Protein AF-A0A9N9NUE3-F1 (afdb_monomer_lite)

InterPro domains:
  IPR000719 Protein kinase domain [PS50011] (34-84)
  IPR011009 Protein kinase-like domain superfamily [SSF56112] (21-80)

pLDDT: mean 77.44, std 17.17, range [25.12, 97.0]

Radius of gyration: 14.74 Å; chains: 1; bounding box: 40×28×30 Å

Structure (mmCIF, N/CA/C/O backbone):
data_AF-A0A9N9NUE3-F1
#
_entry.id   AF-A0A9N9NUE3-F1
#
loop_
_atom_site.group_PDB
_atom_site.id
_atom_site.type_symbol
_atom_site.label_atom_id
_atom_site.label_alt_id
_atom_site.label_comp_id
_atom_site.label_asym_id
_atom_site.label_entity_id
_atom_site.label_seq_id
_atom_site.pdbx_PDB_ins_code
_atom_site.Cartn_x
_atom_site.Cartn_y
_atom_site.Cartn_z
_atom_site.occupancy
_atom_site.B_iso_or_equiv
_atom_site.auth_seq_id
_atom_site.auth_comp_id
_atom_site.auth_asym_id
_atom_site.auth_atom_id
_atom_site.pdbx_PDB_model_num
ATOM 1 N N . MET A 1 1 ? 20.651 -1.600 -14.248 1.00 34.62 1 MET A N 1
ATOM 2 C CA . MET A 1 1 ? 20.087 -2.881 -14.723 1.00 34.62 1 MET A CA 1
ATOM 3 C C . MET A 1 1 ? 20.239 -3.916 -13.622 1.00 34.62 1 MET A C 1
ATOM 5 O O . MET A 1 1 ? 21.331 -4.425 -13.428 1.00 34.62 1 MET A O 1
ATOM 9 N N . ALA A 1 2 ? 19.172 -4.190 -12.880 1.00 25.12 2 ALA A N 1
ATOM 10 C CA . ALA A 1 2 ? 19.076 -5.368 -12.026 1.00 25.12 2 ALA A CA 1
ATOM 11 C C . ALA A 1 2 ? 17.615 -5.819 -12.081 1.00 25.12 2 ALA A C 1
ATOM 13 O O . ALA A 1 2 ? 16.756 -5.249 -11.420 1.00 25.12 2 ALA A O 1
ATOM 14 N N . LYS A 1 3 ? 17.329 -6.778 -12.966 1.00 43.75 3 LYS A N 1
ATOM 15 C CA . LYS A 1 3 ? 16.083 -7.544 -12.941 1.00 43.75 3 LYS A CA 1
ATOM 16 C C . LYS A 1 3 ? 16.303 -8.645 -11.910 1.00 43.75 3 LYS A C 1
ATOM 18 O O . LYS A 1 3 ? 17.015 -9.603 -12.199 1.00 43.75 3 LYS A O 1
ATOM 23 N N . THR A 1 4 ? 15.781 -8.490 -10.700 1.00 42.81 4 THR A N 1
ATOM 24 C CA . THR A 1 4 ? 15.792 -9.569 -9.708 1.00 42.81 4 THR A CA 1
ATOM 25 C C . THR A 1 4 ? 14.655 -10.532 -10.021 1.00 42.81 4 THR A C 1
ATOM 27 O O . THR A 1 4 ? 13.484 -10.290 -9.746 1.00 42.81 4 THR A O 1
ATOM 30 N N . SER A 1 5 ? 15.024 -11.642 -10.656 1.00 47.41 5 SER A N 1
ATOM 31 C CA . SER A 1 5 ? 14.208 -12.838 -10.782 1.00 47.41 5 SER A CA 1
ATOM 32 C C . SER A 1 5 ? 14.169 -13.556 -9.435 1.00 47.41 5 SER A C 1
ATOM 34 O O . SER A 1 5 ? 15.064 -14.339 -9.143 1.00 47.41 5 SER A O 1
ATOM 36 N N . HIS A 1 6 ? 13.152 -13.316 -8.619 1.00 40.19 6 HIS A N 1
ATOM 37 C CA . HIS A 1 6 ? 12.598 -14.383 -7.792 1.00 40.19 6 HIS A CA 1
ATOM 38 C C . HIS A 1 6 ? 11.135 -14.070 -7.479 1.00 40.19 6 HIS A C 1
ATOM 40 O O . HIS A 1 6 ? 10.819 -13.073 -6.846 1.00 40.19 6 HIS A O 1
ATOM 46 N N . GLU A 1 7 ? 10.274 -14.938 -8.018 1.00 43.06 7 GLU A N 1
ATOM 47 C CA . GLU A 1 7 ? 8.851 -15.103 -7.705 1.00 43.06 7 GLU A CA 1
ATOM 48 C C . GLU A 1 7 ? 7.953 -13.879 -7.910 1.00 43.06 7 GLU A C 1
ATOM 50 O O . GLU A 1 7 ? 7.473 -13.252 -6.976 1.00 43.06 7 GLU A O 1
ATOM 55 N N . ASN A 1 8 ? 7.638 -13.603 -9.178 1.00 49.25 8 ASN A N 1
ATOM 56 C CA . ASN A 1 8 ? 6.569 -12.676 -9.546 1.00 49.25 8 ASN A CA 1
ATOM 57 C C . ASN A 1 8 ? 5.524 -13.331 -10.465 1.00 49.25 8 ASN A C 1
ATOM 59 O O . ASN A 1 8 ? 5.026 -12.717 -11.408 1.00 49.25 8 ASN A O 1
ATOM 63 N N . SER A 1 9 ? 5.239 -14.621 -10.248 1.00 50.53 9 SER A N 1
ATOM 64 C CA . SER A 1 9 ? 4.430 -15.435 -11.169 1.00 50.53 9 SER A CA 1
ATOM 65 C C . SER A 1 9 ? 2.937 -15.083 -11.202 1.00 50.53 9 SER A C 1
ATOM 67 O O . SER A 1 9 ? 2.218 -15.671 -12.001 1.00 50.53 9 SER A O 1
ATOM 69 N N . ASN A 1 10 ? 2.475 -14.118 -10.397 1.00 56.44 10 ASN A N 1
ATOM 70 C CA . ASN A 1 10 ? 1.063 -13.727 -10.298 1.00 56.44 10 ASN A CA 1
ATOM 71 C C . ASN A 1 10 ? 0.788 -12.235 -10.552 1.00 56.44 10 ASN A C 1
ATOM 73 O O . ASN A 1 10 ? -0.327 -11.782 -10.298 1.00 56.44 10 ASN A O 1
ATOM 77 N N . ILE A 1 11 ? 1.759 -11.449 -11.036 1.00 65.75 11 ILE A N 1
ATOM 78 C CA . ILE A 1 11 ? 1.445 -10.074 -11.453 1.00 65.75 11 ILE A CA 1
ATOM 79 C C . ILE A 1 11 ? 0.744 -10.097 -12.808 1.00 65.75 11 ILE A C 1
ATOM 81 O O . ILE A 1 11 ? 1.270 -10.648 -13.778 1.00 65.75 11 ILE A O 1
ATOM 85 N N . ASP A 1 12 ? -0.429 -9.468 -12.832 1.00 74.00 12 ASP A N 1
ATOM 86 C CA . ASP A 1 12 ? -1.250 -9.226 -14.013 1.00 74.00 12 ASP A CA 1
ATOM 87 C C . ASP A 1 12 ? -0.434 -8.576 -15.147 1.00 74.00 12 ASP A C 1
ATOM 89 O O . ASP A 1 12 ? 0.400 -7.693 -14.916 1.00 74.00 12 ASP A O 1
ATOM 93 N N . ASP A 1 13 ? -0.650 -9.013 -16.385 1.00 76.38 13 ASP A N 1
ATOM 94 C CA . ASP A 1 13 ? 0.122 -8.537 -17.534 1.00 76.38 13 ASP A CA 1
ATOM 95 C C . ASP A 1 13 ? -0.073 -7.037 -17.811 1.00 76.38 13 ASP A C 1
ATOM 97 O O . ASP A 1 13 ? 0.834 -6.391 -18.344 1.00 76.38 13 ASP A O 1
ATOM 101 N N . ASP A 1 14 ? -1.198 -6.445 -17.404 1.00 74.75 14 ASP A N 1
ATOM 102 C CA . ASP A 1 14 ? -1.411 -5.002 -17.501 1.00 74.75 14 ASP A CA 1
ATOM 103 C C . ASP A 1 14 ? -0.638 -4.223 -16.430 1.00 74.75 14 ASP A C 1
ATOM 105 O O . ASP A 1 14 ? -0.161 -3.119 -16.701 1.00 74.75 14 ASP A O 1
ATOM 109 N N . LEU A 1 15 ? -0.416 -4.811 -15.249 1.00 75.00 15 LEU A N 1
ATOM 110 C CA . LEU A 1 15 ? 0.461 -4.229 -14.228 1.00 75.00 15 LEU A CA 1
ATOM 111 C C . LEU A 1 15 ? 1.926 -4.252 -14.674 1.00 75.00 15 LEU A C 1
ATOM 113 O O . LEU A 1 15 ? 2.636 -3.266 -14.477 1.00 75.00 15 LEU A O 1
ATOM 117 N N . LYS A 1 16 ? 2.376 -5.330 -15.333 1.00 76.50 16 LYS A N 1
ATOM 118 C CA . LYS A 1 16 ? 3.749 -5.413 -15.868 1.00 76.50 16 LYS A CA 1
ATOM 119 C C . LYS A 1 16 ? 4.046 -4.287 -16.854 1.00 76.50 16 LYS A C 1
ATOM 121 O O . LYS A 1 16 ? 5.082 -3.645 -16.733 1.00 76.50 16 LYS A O 1
ATOM 126 N N . LYS A 1 17 ? 3.117 -3.994 -17.773 1.00 78.62 17 LYS A N 1
ATOM 127 C CA . LYS A 1 17 ? 3.281 -2.911 -18.763 1.00 78.62 17 LYS A CA 1
ATOM 128 C C . LYS A 1 17 ? 3.507 -1.545 -18.121 1.00 78.62 17 LYS A C 1
ATOM 130 O O . LYS A 1 17 ? 4.165 -0.708 -18.719 1.00 78.62 17 LYS A O 1
ATOM 135 N N . ILE A 1 18 ? 2.935 -1.311 -16.943 1.00 77.69 18 ILE A N 1
ATOM 136 C CA . ILE A 1 18 ? 3.017 -0.024 -16.243 1.00 77.69 18 ILE A CA 1
ATOM 137 C C . ILE A 1 18 ? 4.281 0.057 -15.390 1.00 77.69 18 ILE A C 1
ATOM 139 O O . ILE A 1 18 ? 4.891 1.119 -15.311 1.00 77.69 18 ILE A O 1
ATOM 143 N N . LEU A 1 19 ? 4.703 -1.062 -14.797 1.00 79.94 19 LEU A N 1
ATOM 144 C CA . LEU A 1 19 ? 5.996 -1.162 -14.117 1.00 79.94 19 LEU A CA 1
ATOM 145 C C . LEU A 1 19 ? 7.169 -0.979 -15.094 1.00 79.94 19 LEU A C 1
ATOM 147 O O . LEU A 1 19 ? 8.162 -0.351 -14.740 1.00 79.94 19 LEU A O 1
ATOM 151 N N . ASP A 1 20 ? 7.030 -1.482 -16.323 1.00 80.75 20 ASP A N 1
ATOM 152 C CA . ASP A 1 20 ? 8.027 -1.338 -17.391 1.00 80.75 20 ASP A CA 1
ATOM 153 C C . ASP A 1 20 ? 7.915 0.001 -18.157 1.00 80.75 20 ASP A C 1
ATOM 155 O O . ASP A 1 20 ? 8.740 0.280 -19.030 1.00 80.75 20 ASP A O 1
ATOM 159 N N . ASP A 1 21 ? 6.921 0.848 -17.858 1.00 82.19 21 ASP A N 1
ATOM 160 C CA . ASP A 1 21 ? 6.753 2.146 -18.519 1.00 82.19 21 ASP A CA 1
ATOM 161 C C . ASP A 1 21 ? 7.777 3.157 -17.976 1.00 82.19 21 ASP A C 1
ATOM 163 O O . ASP A 1 21 ? 7.682 3.647 -16.844 1.00 82.19 21 ASP A O 1
ATOM 167 N N . GLU A 1 22 ? 8.756 3.507 -18.817 1.00 79.62 22 GLU A N 1
ATOM 168 C CA . GLU A 1 22 ? 9.835 4.449 -18.489 1.00 79.62 22 GLU A CA 1
ATOM 169 C C . GLU A 1 22 ? 9.327 5.830 -18.048 1.00 79.62 22 GLU A C 1
ATOM 171 O O . GLU A 1 22 ? 10.057 6.567 -17.379 1.00 79.62 22 GLU A O 1
ATOM 176 N N . ARG A 1 23 ? 8.075 6.185 -18.375 1.00 80.00 23 ARG A N 1
ATOM 177 C CA . ARG A 1 23 ? 7.458 7.446 -17.940 1.00 80.00 23 ARG A CA 1
ATOM 178 C C . ARG A 1 23 ? 7.234 7.505 -16.433 1.00 80.00 23 ARG A C 1
ATOM 180 O O . ARG A 1 23 ? 7.240 8.604 -15.887 1.00 80.00 23 ARG A O 1
ATOM 187 N N . TYR A 1 24 ? 7.025 6.364 -15.774 1.00 76.06 24 TYR A N 1
ATOM 188 C CA . TYR A 1 24 ? 6.601 6.323 -14.372 1.00 76.06 24 TYR A CA 1
ATOM 189 C C . TYR A 1 24 ? 7.666 5.792 -13.406 1.00 76.06 24 TYR A C 1
ATOM 191 O O . TYR A 1 24 ? 7.543 6.037 -12.210 1.00 76.06 24 TYR A O 1
ATOM 199 N N . GLN A 1 25 ? 8.708 5.103 -13.899 1.00 80.25 25 GLN A N 1
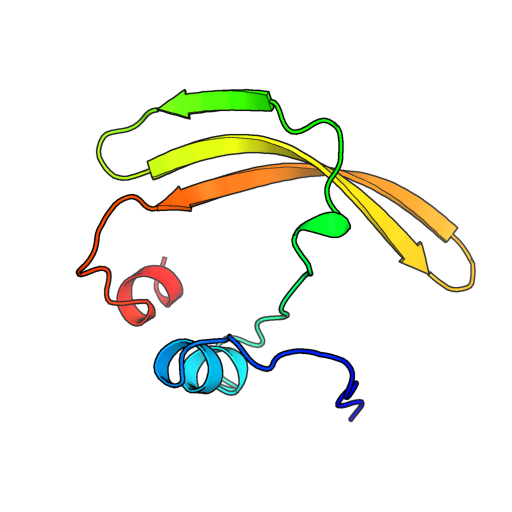ATOM 200 C CA . GLN A 1 25 ? 9.833 4.576 -13.096 1.00 80.25 25 GLN A CA 1
ATOM 201 C C . GLN A 1 25 ? 9.385 3.911 -11.779 1.00 80.25 25 GLN A C 1
ATOM 203 O O . GLN A 1 25 ? 9.975 4.113 -10.715 1.00 80.25 25 GLN A O 1
ATOM 208 N N . LEU A 1 26 ? 8.300 3.136 -11.839 1.00 81.62 26 LEU A N 1
ATOM 209 C CA . LEU A 1 26 ? 7.693 2.537 -10.656 1.00 81.62 26 LEU A CA 1
ATOM 210 C C . LEU A 1 26 ? 8.489 1.314 -10.206 1.00 81.62 26 LEU A C 1
ATOM 212 O O . LEU A 1 26 ? 8.957 0.516 -11.014 1.00 81.62 26 LEU A O 1
ATOM 216 N N . SER A 1 27 ? 8.606 1.143 -8.892 1.00 83.06 27 SER A N 1
ATOM 217 C CA . SER A 1 27 ? 9.202 -0.046 -8.284 1.00 83.06 27 SER A CA 1
ATOM 218 C C . SER A 1 27 ? 8.132 -0.853 -7.564 1.00 83.06 27 SER A C 1
ATOM 220 O O . SER A 1 27 ? 7.337 -0.303 -6.801 1.00 83.06 27 SER A O 1
ATOM 222 N N . TRP A 1 28 ? 8.120 -2.163 -7.798 1.00 84.69 28 TRP A N 1
ATOM 223 C CA . TRP A 1 28 ? 7.276 -3.083 -7.046 1.00 84.69 28 TRP A CA 1
ATOM 224 C C . TRP A 1 28 ? 7.933 -3.423 -5.706 1.00 84.69 28 TRP A C 1
ATOM 226 O O . TRP A 1 28 ? 9.093 -3.833 -5.679 1.00 84.69 28 TRP A O 1
ATOM 236 N N . ILE A 1 29 ? 7.181 -3.280 -4.614 1.00 86.81 29 ILE A N 1
ATOM 237 C CA . ILE A 1 29 ? 7.610 -3.657 -3.264 1.00 86.81 29 ILE A CA 1
ATOM 238 C C . ILE A 1 29 ? 6.743 -4.839 -2.811 1.00 86.81 29 ILE A C 1
ATOM 240 O O . ILE A 1 29 ? 5.514 -4.707 -2.779 1.00 86.81 29 ILE A O 1
ATOM 244 N N . PRO A 1 30 ? 7.340 -5.991 -2.464 1.00 87.44 30 PRO A N 1
ATOM 245 C CA . PRO A 1 30 ? 6.607 -7.131 -1.931 1.00 87.44 30 PRO A CA 1
ATOM 246 C C . PRO A 1 30 ? 5.798 -6.776 -0.674 1.00 87.44 30 PRO A C 1
ATOM 248 O O . PRO A 1 30 ? 6.284 -6.114 0.240 1.00 87.44 30 PRO A O 1
ATOM 251 N N . TYR A 1 31 ? 4.554 -7.257 -0.595 1.00 87.56 31 TYR A N 1
ATOM 252 C CA . TYR A 1 31 ? 3.656 -6.938 0.524 1.00 87.56 31 TYR A CA 1
ATOM 253 C C . TYR A 1 31 ? 4.186 -7.410 1.893 1.00 87.56 31 TYR A C 1
ATOM 255 O O . TYR A 1 31 ? 3.886 -6.809 2.921 1.00 87.56 31 TYR A O 1
ATOM 263 N N . ASN A 1 32 ? 4.997 -8.469 1.917 1.00 89.25 32 ASN A N 1
ATOM 264 C CA . ASN A 1 32 ? 5.610 -9.003 3.135 1.00 89.25 32 ASN A CA 1
ATOM 265 C C . ASN A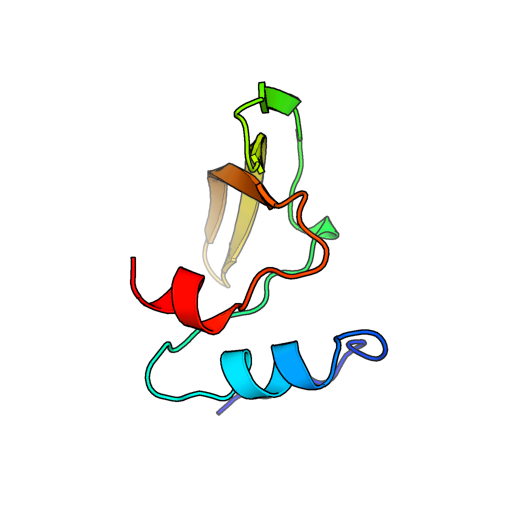 1 32 ? 6.748 -8.131 3.701 1.00 89.25 32 ASN A C 1
ATOM 267 O O . ASN A 1 32 ? 7.218 -8.419 4.797 1.00 89.25 32 ASN A O 1
ATOM 271 N N . GLU A 1 33 ? 7.184 -7.077 3.002 1.00 90.88 33 GLU A N 1
ATOM 272 C CA . GLU A 1 33 ? 8.129 -6.089 3.548 1.00 90.88 33 GLU A CA 1
ATOM 273 C C . GLU A 1 33 ? 7.459 -5.051 4.464 1.00 90.88 33 GLU A C 1
ATOM 275 O O . GLU A 1 33 ? 8.144 -4.252 5.117 1.00 90.88 33 GLU A O 1
ATOM 280 N N . PHE A 1 34 ? 6.124 -5.044 4.512 1.00 93.31 34 PHE A N 1
ATOM 281 C CA . PHE A 1 34 ? 5.345 -4.151 5.358 1.00 93.31 34 PHE A CA 1
ATOM 282 C C . PHE A 1 34 ? 4.913 -4.855 6.648 1.00 93.31 34 PHE A C 1
ATOM 284 O O . PHE A 1 34 ? 4.385 -5.965 6.638 1.00 93.31 34 PHE A O 1
ATOM 291 N N . GLU A 1 35 ? 5.083 -4.165 7.769 1.00 94.44 35 GLU A N 1
ATOM 292 C CA . GLU A 1 35 ? 4.703 -4.613 9.106 1.00 94.44 35 GLU A CA 1
ATOM 2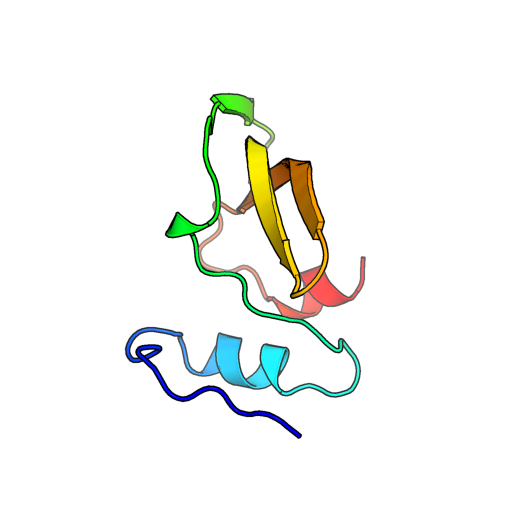93 C C . GLU A 1 35 ? 3.754 -3.612 9.767 1.00 94.44 35 GLU A C 1
ATOM 295 O O . GLU A 1 35 ? 3.596 -2.480 9.302 1.00 94.44 35 GLU A O 1
ATOM 300 N N . ASN A 1 36 ? 3.131 -4.024 10.877 1.00 95.38 36 ASN A N 1
ATOM 301 C CA . ASN A 1 36 ? 2.256 -3.173 11.693 1.00 95.38 36 ASN A CA 1
ATOM 302 C C . ASN A 1 36 ? 1.198 -2.448 10.845 1.00 95.38 36 ASN A C 1
ATOM 304 O O . ASN A 1 36 ? 1.047 -1.228 10.902 1.00 95.38 36 ASN A O 1
ATOM 308 N N . ILE A 1 37 ? 0.518 -3.225 9.996 1.00 96.00 37 ILE A N 1
ATOM 309 C CA . ILE A 1 37 ? -0.480 -2.724 9.055 1.00 96.00 37 ILE A CA 1
ATOM 310 C C . ILE A 1 37 ? -1.796 -2.516 9.801 1.00 96.00 37 ILE A C 1
ATOM 312 O O . ILE A 1 37 ? -2.448 -3.470 10.223 1.00 96.00 37 ILE A O 1
ATOM 316 N N . GLU A 1 38 ? -2.207 -1.262 9.924 1.00 96.06 38 GLU A N 1
ATOM 317 C CA . GLU A 1 38 ? -3.396 -0.850 10.665 1.00 96.06 38 GLU A CA 1
ATOM 318 C C . GLU A 1 38 ? -4.330 -0.047 9.760 1.00 96.06 38 GLU A C 1
ATOM 320 O O . GLU A 1 38 ? -3.889 0.785 8.963 1.00 96.06 38 GLU A O 1
ATOM 325 N N . SER A 1 39 ? -5.643 -0.268 9.864 1.00 93.94 39 SER A N 1
ATOM 326 C CA . SER A 1 39 ? -6.610 0.530 9.107 1.00 93.94 39 SER A CA 1
ATOM 327 C C . SER A 1 39 ? -6.590 1.973 9.598 1.00 93.94 39 SER A C 1
ATOM 329 O O . SER A 1 39 ? -6.852 2.228 10.772 1.00 93.94 39 SER A O 1
ATOM 331 N N . PHE A 1 40 ? -6.335 2.915 8.697 1.00 93.06 40 PHE A N 1
ATOM 332 C CA . PHE A 1 40 ? -6.335 4.336 9.027 1.00 93.06 40 PHE A CA 1
ATOM 333 C C . PHE A 1 40 ? -7.677 4.991 8.695 1.00 93.06 40 PHE A C 1
ATOM 335 O O . PHE A 1 40 ? -8.207 5.776 9.474 1.00 93.06 40 PHE A O 1
ATOM 342 N N . GLY A 1 41 ? -8.257 4.654 7.542 1.00 92.38 41 GLY A N 1
ATOM 343 C CA . GLY A 1 41 ? -9.525 5.238 7.124 1.00 92.38 41 GLY A CA 1
ATOM 344 C C . GLY A 1 41 ? -10.057 4.663 5.821 1.00 92.38 41 GLY A C 1
ATOM 345 O O . GLY A 1 41 ? -9.339 4.039 5.043 1.00 92.38 41 GLY A O 1
ATOM 346 N N . LYS A 1 42 ? -11.347 4.876 5.568 1.00 91.88 42 LYS A N 1
ATOM 347 C CA . LYS A 1 42 ? -12.057 4.381 4.385 1.00 91.88 42 LYS A CA 1
ATOM 348 C C . LYS A 1 42 ? -12.728 5.554 3.679 1.00 91.88 42 LYS A C 1
ATOM 350 O O . LYS A 1 42 ? -13.639 6.161 4.224 1.00 91.88 42 LYS A O 1
ATOM 355 N N . GLY A 1 43 ? -12.280 5.848 2.460 1.00 85.31 43 GLY A N 1
ATOM 356 C CA . GLY A 1 43 ? -12.962 6.759 1.539 1.00 85.31 43 GLY A CA 1
ATOM 357 C C . GLY A 1 43 ? -13.900 6.016 0.585 1.00 85.31 43 GLY A C 1
ATOM 358 O O . GLY A 1 43 ? -14.019 4.786 0.654 1.00 85.31 43 GLY A O 1
ATOM 359 N N . GLY A 1 44 ? -14.525 6.751 -0.341 1.00 83.31 44 GLY A N 1
ATOM 360 C CA . GLY A 1 44 ? -15.408 6.184 -1.371 1.00 83.31 44 GLY A CA 1
ATOM 361 C C . GLY A 1 44 ? -14.710 5.129 -2.236 1.00 83.31 44 GLY A C 1
ATOM 362 O O . GLY A 1 44 ? -15.189 4.004 -2.333 1.00 83.31 44 GLY A O 1
ATOM 363 N N . PHE A 1 45 ? -13.514 5.445 -2.740 1.00 82.19 45 PHE A N 1
ATOM 364 C CA . PHE A 1 45 ? -12.810 4.632 -3.747 1.00 82.19 45 PHE A CA 1
ATOM 365 C C . PHE A 1 45 ? -11.656 3.779 -3.195 1.00 82.19 45 PHE A C 1
ATOM 367 O O . PHE A 1 45 ? -11.212 2.827 -3.835 1.00 82.19 45 PHE A O 1
ATOM 374 N N . ALA A 1 46 ? -11.155 4.096 -1.997 1.00 87.69 46 ALA A N 1
ATOM 375 C CA . ALA A 1 46 ? -9.994 3.417 -1.425 1.00 87.69 46 ALA A CA 1
ATOM 376 C C . ALA A 1 46 ? -10.041 3.335 0.102 1.00 87.69 46 ALA A C 1
ATOM 378 O O . ALA A 1 46 ? -10.626 4.188 0.779 1.00 87.69 46 ALA A O 1
ATOM 379 N N . THR A 1 47 ? -9.422 2.291 0.647 1.00 91.94 47 THR A N 1
ATOM 380 C CA . THR A 1 47 ? -9.094 2.169 2.072 1.00 91.94 47 THR A CA 1
ATOM 381 C C . THR A 1 47 ? -7.626 2.522 2.263 1.00 91.94 47 THR A C 1
ATOM 383 O O . THR A 1 47 ? -6.774 2.024 1.535 1.00 91.94 47 THR A O 1
ATOM 386 N N . ILE A 1 48 ? -7.332 3.375 3.236 1.00 93.75 48 ILE A N 1
ATOM 387 C CA . ILE A 1 48 ? -5.973 3.725 3.631 1.00 93.75 48 ILE A CA 1
ATOM 388 C C . ILE A 1 48 ? -5.596 2.902 4.854 1.00 93.75 48 ILE A C 1
ATOM 390 O O . ILE A 1 48 ? -6.340 2.853 5.837 1.00 93.75 48 ILE A O 1
ATOM 394 N N . TYR A 1 49 ? -4.420 2.298 4.794 1.00 96.25 49 TYR A N 1
ATOM 395 C CA . TYR A 1 49 ? -3.765 1.652 5.915 1.00 96.25 49 TYR A CA 1
ATOM 396 C C . TYR A 1 49 ? -2.492 2.414 6.245 1.00 96.25 49 TYR A C 1
ATOM 398 O O . TYR A 1 49 ? -1.803 2.904 5.352 1.00 96.25 49 TYR A O 1
ATOM 406 N N . LYS A 1 50 ? -2.169 2.507 7.527 1.00 96.62 50 LYS A N 1
ATOM 407 C CA . LYS A 1 50 ? -0.837 2.889 7.977 1.00 96.62 50 LYS A CA 1
ATOM 408 C C . LYS A 1 50 ? -0.011 1.613 8.088 1.00 96.62 50 LYS A C 1
ATOM 410 O O . LYS A 1 50 ? -0.523 0.607 8.564 1.00 96.62 50 LYS A O 1
ATOM 415 N N . ALA A 1 51 ? 1.236 1.652 7.646 1.00 97.00 51 ALA A N 1
ATOM 416 C CA . ALA A 1 51 ? 2.155 0.531 7.776 1.00 97.00 51 ALA A CA 1
ATOM 417 C C . ALA A 1 51 ? 3.568 1.026 8.078 1.00 97.00 51 ALA A C 1
ATOM 419 O O . ALA A 1 51 ? 3.894 2.201 7.890 1.00 97.00 51 ALA A O 1
ATOM 420 N N . GLN A 1 52 ? 4.412 0.114 8.531 1.00 96.31 52 GLN A N 1
ATOM 421 C CA . GLN A 1 52 ? 5.846 0.308 8.643 1.00 96.31 52 GLN A CA 1
ATOM 422 C C . GLN A 1 52 ? 6.538 -0.471 7.529 1.00 96.31 52 GLN A C 1
ATOM 424 O O . GLN A 1 52 ? 6.331 -1.670 7.403 1.00 96.31 52 GLN A O 1
ATOM 429 N N . TRP A 1 53 ? 7.359 0.197 6.726 1.00 94.31 53 TRP A N 1
ATOM 430 C CA . TRP A 1 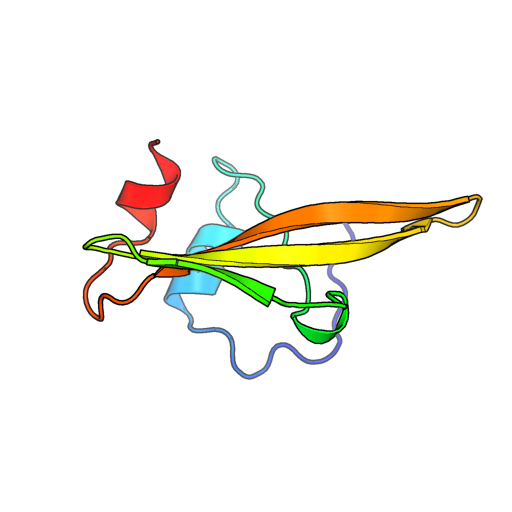53 ? 8.186 -0.450 5.711 1.00 94.31 53 TRP A CA 1
ATOM 431 C C . TRP A 1 53 ? 9.629 -0.524 6.202 1.00 94.31 53 TRP A C 1
ATOM 433 O O . TRP A 1 53 ? 10.222 0.499 6.565 1.00 94.31 53 TRP A O 1
ATOM 443 N N . LYS A 1 54 ? 10.185 -1.737 6.239 1.00 88.06 54 LYS A N 1
ATOM 444 C CA . LYS A 1 54 ? 11.576 -1.977 6.631 1.00 88.06 54 LYS A CA 1
ATOM 445 C C . LYS A 1 54 ? 12.484 -1.864 5.416 1.00 88.06 54 LYS A C 1
ATOM 447 O O . LYS A 1 54 ? 12.716 -2.836 4.706 1.00 88.06 54 LYS A O 1
ATOM 452 N N . MET A 1 55 ? 13.047 -0.681 5.214 1.00 85.94 55 MET A N 1
ATOM 453 C CA . MET A 1 55 ? 14.055 -0.481 4.187 1.00 85.94 55 MET A CA 1
ATOM 454 C C . MET A 1 55 ? 15.410 -0.969 4.700 1.00 85.94 55 MET A C 1
ATOM 456 O O . MET A 1 55 ? 15.974 -0.414 5.648 1.00 85.94 55 MET A O 1
ATOM 460 N N . GLN A 1 56 ? 15.944 -1.998 4.051 1.00 82.31 56 GLN A N 1
ATOM 461 C CA . GLN A 1 56 ? 17.286 -2.503 4.316 1.00 82.31 56 GLN A CA 1
ATOM 462 C C . GLN A 1 56 ? 18.215 -2.126 3.165 1.00 82.31 56 GLN A C 1
ATOM 464 O O . GLN A 1 56 ? 17.969 -2.434 2.003 1.00 82.31 56 GLN A O 1
ATOM 469 N N . THR A 1 57 ? 19.305 -1.453 3.504 1.00 79.75 57 THR A N 1
ATOM 470 C CA . THR A 1 57 ? 20.437 -1.193 2.614 1.00 79.75 57 THR A CA 1
ATOM 471 C C . THR A 1 57 ? 21.680 -1.837 3.217 1.00 79.75 57 THR A C 1
ATOM 473 O O . THR A 1 57 ? 21.679 -2.213 4.387 1.00 79.75 57 THR A O 1
ATOM 476 N N . ILE A 1 58 ? 22.768 -1.919 2.448 1.00 81.19 58 ILE A N 1
ATOM 477 C CA . ILE A 1 58 ? 24.031 -2.526 2.909 1.00 81.19 58 ILE A CA 1
ATOM 478 C C . ILE A 1 58 ? 24.535 -1.885 4.218 1.00 81.19 58 ILE A C 1
ATOM 480 O O . ILE A 1 58 ? 25.120 -2.571 5.048 1.00 81.19 58 ILE A O 1
ATOM 484 N N . ASN A 1 59 ? 24.275 -0.589 4.423 1.00 85.69 59 ASN A N 1
ATOM 485 C CA . ASN A 1 59 ? 24.832 0.177 5.542 1.00 85.69 59 ASN A CA 1
ATOM 486 C C . ASN A 1 59 ? 23.794 0.585 6.598 1.00 85.69 59 ASN A C 1
ATOM 488 O O . ASN A 1 59 ? 24.173 0.994 7.694 1.00 85.69 59 ASN A O 1
ATOM 492 N N . TYR A 1 60 ? 22.498 0.505 6.282 1.00 80.75 60 TYR A N 1
ATOM 493 C CA . TYR A 1 60 ? 21.436 1.026 7.140 1.00 80.75 60 TYR A CA 1
ATOM 494 C C . TYR A 1 60 ? 20.192 0.151 7.075 1.00 80.75 60 TYR A C 1
ATOM 496 O O . TYR A 1 60 ? 19.709 -0.179 5.992 1.00 80.75 60 TYR A O 1
ATOM 504 N N . SER A 1 61 ? 19.631 -0.130 8.247 1.00 85.06 61 SER A N 1
ATOM 505 C CA . SER A 1 61 ? 18.254 -0.583 8.404 1.00 85.06 61 SER A CA 1
ATOM 506 C C . SER A 1 61 ? 17.440 0.595 8.921 1.00 85.06 61 SER A C 1
ATOM 508 O O . SER A 1 61 ? 17.719 1.110 10.004 1.00 85.06 61 SER A O 1
ATOM 510 N N . SER A 1 62 ? 16.445 1.024 8.152 1.00 87.88 62 SER A N 1
ATOM 511 C CA . SER A 1 62 ? 15.510 2.070 8.555 1.00 87.88 62 SER A CA 1
ATOM 512 C C . SER A 1 62 ? 14.086 1.548 8.459 1.00 87.88 62 SER A C 1
ATOM 514 O O . SER A 1 62 ? 13.730 0.832 7.528 1.00 87.88 62 SER A O 1
ATOM 516 N N . THR A 1 63 ? 13.262 1.902 9.438 1.00 91.06 63 THR A N 1
ATOM 517 C CA . THR A 1 63 ? 11.824 1.643 9.388 1.00 91.06 63 THR A CA 1
ATOM 518 C C . THR A 1 63 ? 11.124 2.964 9.146 1.00 91.06 63 THR A C 1
ATOM 520 O O . THR A 1 63 ? 11.236 3.879 9.961 1.00 91.06 63 THR A O 1
ATOM 523 N N . ILE A 1 64 ? 10.398 3.066 8.036 1.00 93.62 64 ILE A N 1
ATOM 524 C CA . ILE A 1 64 ? 9.638 4.269 7.702 1.00 93.62 64 ILE A CA 1
ATOM 525 C C . ILE A 1 64 ? 8.142 4.001 7.822 1.00 93.62 64 ILE A C 1
ATOM 527 O O . ILE A 1 64 ? 7.659 2.924 7.481 1.00 93.62 64 ILE A O 1
ATOM 531 N N . SER A 1 65 ? 7.395 4.981 8.332 1.00 94.69 65 SER A N 1
ATOM 532 C CA . SER A 1 65 ? 5.932 4.918 8.327 1.00 94.69 65 SER A CA 1
ATOM 533 C C . SER A 1 65 ? 5.414 5.326 6.952 1.00 94.69 65 SER A C 1
ATOM 535 O O . SER A 1 65 ? 5.759 6.397 6.459 1.00 94.69 65 SER A O 1
ATOM 537 N N . VAL A 1 66 ? 4.571 4.490 6.358 1.00 94.81 66 VAL A N 1
ATOM 538 C CA . VAL A 1 66 ? 3.982 4.693 5.031 1.00 94.81 66 VAL A CA 1
ATOM 539 C C . VAL A 1 66 ? 2.462 4.583 5.092 1.00 94.81 66 VAL A C 1
ATOM 541 O O . VAL A 1 66 ? 1.897 4.006 6.025 1.00 94.81 66 VAL A O 1
ATOM 544 N N . ALA A 1 67 ? 1.796 5.132 4.078 1.00 95.44 67 ALA A N 1
ATOM 545 C CA . ALA A 1 67 ? 0.370 4.945 3.855 1.00 95.44 67 ALA A CA 1
ATOM 546 C C . ALA A 1 67 ? 0.162 3.999 2.665 1.00 95.44 67 ALA A C 1
ATOM 548 O O . ALA A 1 67 ? 0.580 4.302 1.549 1.00 95.44 67 ALA A O 1
ATOM 549 N N . LEU A 1 68 ? -0.499 2.866 2.892 1.00 93.56 68 LEU A N 1
ATOM 550 C CA . LEU A 1 68 ? -0.910 1.941 1.840 1.00 93.56 68 LEU A CA 1
ATOM 551 C C . LEU A 1 68 ? -2.334 2.289 1.401 1.00 93.56 68 LEU A C 1
ATOM 553 O O . LEU A 1 68 ? -3.262 2.282 2.212 1.00 93.56 68 LEU A O 1
ATOM 557 N N . LYS A 1 69 ? -2.520 2.587 0.114 1.00 91.06 69 LYS A N 1
ATOM 558 C CA . LYS A 1 69 ? -3.827 2.899 -0.482 1.00 91.06 69 LYS A CA 1
ATOM 559 C C . LYS A 1 69 ? -4.359 1.665 -1.212 1.00 91.06 69 LYS A C 1
ATOM 561 O O . LYS A 1 69 ? -3.938 1.371 -2.323 1.00 91.06 69 LYS A O 1
ATOM 566 N N . LEU A 1 70 ? -5.297 0.951 -0.591 1.00 88.81 70 LEU A N 1
ATOM 567 C CA . LEU A 1 70 ? -5.994 -0.185 -1.194 1.00 88.81 70 LEU A CA 1
ATOM 568 C C . LEU A 1 70 ? -7.203 0.310 -1.995 1.00 88.81 70 LEU A C 1
ATOM 570 O O . LEU A 1 70 ? -8.189 0.777 -1.418 1.00 88.81 70 LEU A O 1
ATOM 574 N N . ILE A 1 71 ? -7.126 0.205 -3.318 1.00 83.94 71 ILE A N 1
ATOM 575 C CA . ILE A 1 71 ? -8.184 0.620 -4.246 1.00 83.94 71 ILE A CA 1
ATOM 576 C C . ILE A 1 71 ? -9.235 -0.493 -4.345 1.00 83.94 71 ILE A C 1
ATOM 578 O O . ILE A 1 71 ? -8.886 -1.669 -4.397 1.00 83.94 71 ILE A O 1
ATOM 582 N N . ARG A 1 72 ? -10.524 -0.129 -4.322 1.00 74.75 72 ARG A N 1
ATOM 583 C CA . ARG A 1 72 ? -11.636 -1.101 -4.285 1.00 74.75 72 ARG A CA 1
ATOM 584 C C . ARG A 1 72 ? -12.317 -1.355 -5.629 1.00 74.75 72 ARG A C 1
ATOM 586 O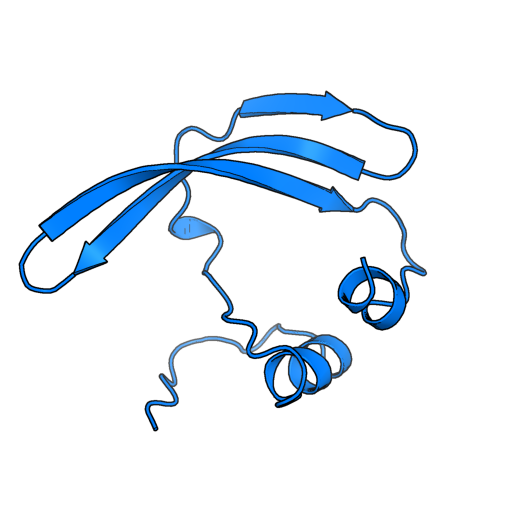 O . ARG A 1 72 ? -13.237 -2.166 -5.667 1.00 74.75 72 ARG A O 1
ATOM 593 N N . ASP A 1 73 ? -11.903 -0.686 -6.700 1.00 69.62 73 ASP A N 1
ATOM 594 C CA . ASP A 1 73 ? -12.600 -0.764 -7.983 1.00 69.62 73 ASP A CA 1
ATOM 595 C C . ASP A 1 73 ? -12.004 -1.799 -8.940 1.00 69.62 73 ASP A C 1
ATOM 597 O O . ASP A 1 73 ? -10.808 -1.822 -9.214 1.00 69.62 73 ASP A O 1
ATOM 601 N N . THR A 1 74 ? -12.884 -2.624 -9.507 1.00 55.12 74 THR A N 1
ATOM 602 C CA . THR A 1 74 ? -12.579 -3.669 -10.500 1.00 55.12 74 THR A CA 1
ATOM 603 C C . THR A 1 74 ? -12.344 -3.122 -11.914 1.00 55.12 74 THR A C 1
ATOM 605 O O . THR A 1 74 ? -12.029 -3.887 -12.819 1.00 55.12 74 THR A O 1
ATOM 608 N N . HIS A 1 75 ? -12.484 -1.805 -12.109 1.00 58.75 75 HIS A N 1
ATOM 609 C CA . HIS A 1 75 ? -12.365 -1.121 -13.404 1.00 58.75 75 HIS A CA 1
ATOM 610 C C . HIS A 1 75 ? -11.318 0.003 -13.407 1.00 58.75 75 HIS A C 1
ATOM 612 O O . HIS A 1 75 ? -11.269 0.790 -14.354 1.00 58.75 75 HIS A O 1
ATOM 618 N N . THR A 1 76 ? -10.501 0.130 -12.355 1.00 56.62 76 THR A N 1
ATOM 619 C CA . THR A 1 76 ? -9.521 1.217 -12.266 1.00 56.62 76 THR A CA 1
ATOM 620 C C . THR A 1 76 ? -8.506 1.095 -13.399 1.00 56.62 76 THR A C 1
ATOM 622 O O . THR A 1 76 ? -7.642 0.219 -13.399 1.00 56.62 7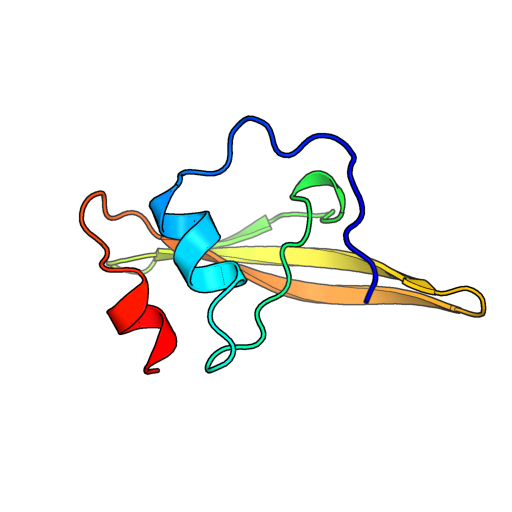6 THR A O 1
ATOM 625 N N . ARG A 1 77 ? -8.584 2.009 -14.370 1.00 58.72 77 ARG A N 1
ATOM 626 C CA . ARG A 1 77 ? -7.521 2.210 -15.350 1.00 58.72 77 ARG A CA 1
ATOM 627 C C . ARG A 1 77 ? -6.305 2.717 -14.594 1.00 58.72 77 ARG A C 1
ATOM 629 O O . ARG A 1 77 ? -6.227 3.892 -14.261 1.00 58.72 77 ARG A O 1
ATOM 636 N N . ILE A 1 78 ? -5.341 1.840 -14.337 1.00 61.53 78 ILE A N 1
ATOM 637 C CA . ILE A 1 78 ? -4.100 2.168 -13.614 1.00 61.53 78 ILE A CA 1
ATOM 638 C C . ILE A 1 78 ? -3.366 3.367 -14.266 1.00 61.53 78 ILE A C 1
ATOM 640 O O . ILE A 1 78 ? -2.677 4.122 -13.588 1.00 61.53 78 ILE A O 1
ATOM 644 N N . GLN A 1 79 ? -3.586 3.631 -15.561 1.00 57.53 79 GLN A N 1
ATOM 645 C CA . GLN A 1 79 ? -3.069 4.828 -16.240 1.00 57.53 79 GLN A CA 1
ATOM 646 C C . GLN A 1 79 ? -3.683 6.162 -15.787 1.00 57.53 79 GLN A C 1
ATOM 648 O O . GLN A 1 79 ? -3.061 7.202 -15.976 1.00 57.53 79 GLN A O 1
ATOM 653 N N . GLU A 1 80 ? -4.896 6.173 -15.233 1.00 61.47 80 GLU A N 1
ATOM 654 C CA . GLU A 1 80 ? -5.482 7.381 -14.635 1.00 61.47 80 GLU A CA 1
ATOM 655 C C . GLU A 1 80 ? -4.839 7.680 -13.280 1.00 61.47 80 GLU A C 1
ATOM 657 O O . GLU A 1 80 ? -4.604 8.840 -12.966 1.00 61.47 80 GLU A O 1
ATOM 662 N N . PHE A 1 81 ? -4.456 6.639 -12.534 1.00 61.41 81 PHE A N 1
ATOM 663 C CA . PHE A 1 81 ? -3.722 6.781 -11.277 1.00 61.41 81 PHE A CA 1
ATOM 664 C C . PHE A 1 81 ? -2.321 7.359 -11.489 1.00 61.41 81 PHE A C 1
ATOM 666 O O . PHE A 1 81 ? -1.884 8.206 -10.725 1.00 61.41 81 PHE A O 1
ATOM 673 N N . ALA A 1 82 ? -1.632 6.948 -12.554 1.00 60.50 82 ALA A N 1
ATOM 674 C CA . ALA A 1 82 ? -0.285 7.430 -12.846 1.00 60.50 82 ALA A CA 1
ATOM 675 C C . ALA A 1 82 ? -0.231 8.903 -13.326 1.00 60.50 82 ALA A C 1
ATOM 677 O O . ALA A 1 82 ? 0.848 9.405 -13.631 1.00 60.50 82 ALA A O 1
ATOM 678 N N . LYS A 1 83 ? -1.377 9.591 -13.453 1.00 58.84 83 LYS A N 1
ATOM 679 C CA . LYS A 1 83 ? -1.468 11.007 -13.860 1.00 58.84 83 LYS A CA 1
ATOM 680 C C . LYS A 1 83 ? -1.702 11.988 -12.705 1.00 58.84 83 LYS A C 1
ATOM 682 O O . LYS A 1 83 ? -1.537 13.183 -12.945 1.00 58.84 83 LYS A O 1
ATOM 687 N N . GLU A 1 84 ? -2.136 11.519 -11.534 1.00 53.12 84 GLU A N 1
ATOM 688 C CA . GLU A 1 84 ? -2.190 12.334 -10.304 1.00 53.12 84 GLU A CA 1
ATOM 689 C C . GLU A 1 84 ? -0.794 12.476 -9.688 1.00 53.12 84 GLU A C 1
ATOM 691 O O . GLU A 1 84 ? -0.495 13.589 -9.201 1.00 53.12 84 GLU A O 1
#

Secondary structure (DSSP, 8-state):
-----S--TT--HHHHHHHT-TTT------GGGEEEEEEEEE-SSEEEEEEEEEEE-SS-EEEEEEEEEEE--TT--HHHHTT-

Sequence (84 aa):
MAKTSHENSNIDDDLKKILDDERYQLSWIPYNEFENIESFGKGGFATIYKAQWKMQTINYSSTISVALKLIRDTHTRIQEFAKE

Organism: NCBI:txid144679

Foldseek 3Di:
DDDDDDDPVPDDPLVVVVCPPPVQVDDDDDPVQWAPWAFDDDDPFWTKTWTWGFDDDPVDTDIDIDIDTGGDDPPDPVVVVSVD